Protein AF-A0AAR5P9Z9-F1 (afdb_monomer_lite)

pLDDT: mean 75.35, std 12.44, range [39.78, 94.0]

Radius of gyration: 31.24 Å; chains: 1; bounding box: 75×23×74 Å

Sequence (80 aa):
MKFYSPAIRRLLNRWPGQKTFGVYRFLPVFFVLGAALEFSMINWRVGEVNFYNTFKQRQAQQIVQQKLLEELETNKENAL

InterPro domains:
  IPR028183 Ubiquinol-cytochrome-c reductase complex assembly factor 5 [PF15114] (4-68)
  IPR028183 Ubiquinol-cytochrome-c reductase complex assembly factor 5 [PTHR35250] (3-77)

Structure (mmCIF, N/CA/C/O backbone):
data_AF-A0AAR5P9Z9-F1
#
_entry.id   AF-A0AAR5P9Z9-F1
#
loop_
_atom_site.group_PDB
_atom_site.id
_atom_site.type_symbol
_atom_site.label_atom_id
_atom_site.label_alt_id
_atom_site.label_comp_id
_atom_site.label_asym_id
_atom_site.label_entity_id
_atom_site.label_seq_id
_atom_site.pdbx_PDB_ins_code
_atom_site.Cartn_x
_atom_site.Cartn_y
_atom_site.Cartn_z
_atom_site.occupancy
_atom_site.B_iso_or_equiv
_atom_site.auth_seq_id
_atom_site.auth_comp_id
_atom_site.auth_asym_id
_atom_site.auth_atom_id
_atom_site.pdbx_PDB_model_num
ATOM 1 N N . MET A 1 1 ? 30.341 -14.270 -10.907 1.00 39.78 1 MET A N 1
ATOM 2 C CA . MET A 1 1 ? 29.096 -14.992 -11.255 1.00 39.78 1 MET A CA 1
ATOM 3 C C . MET A 1 1 ? 27.932 -14.014 -11.228 1.00 39.78 1 MET A C 1
ATOM 5 O O . MET A 1 1 ? 27.677 -13.422 -10.191 1.00 39.78 1 MET A O 1
ATOM 9 N N . LYS A 1 2 ? 27.280 -13.765 -12.367 1.00 53.38 2 LYS A N 1
ATOM 10 C CA . LYS A 1 2 ? 26.135 -12.851 -12.465 1.00 53.38 2 LYS A CA 1
ATOM 11 C C . LYS A 1 2 ? 24.878 -13.695 -12.700 1.00 53.38 2 LYS A C 1
ATOM 13 O O . LYS A 1 2 ? 24.564 -14.015 -13.840 1.00 53.38 2 LYS A O 1
ATOM 18 N N . PHE A 1 3 ? 24.194 -14.081 -11.623 1.00 51.53 3 PHE A N 1
ATOM 19 C CA . PHE A 1 3 ? 22.939 -14.842 -11.658 1.00 51.53 3 PHE A CA 1
ATOM 20 C C . PHE A 1 3 ? 21.768 -13.943 -12.088 1.00 51.53 3 PHE A C 1
ATOM 22 O O . PHE A 1 3 ? 20.845 -13.682 -11.324 1.00 51.53 3 PHE A O 1
ATOM 29 N N . TYR A 1 4 ? 21.810 -13.413 -13.310 1.00 63.25 4 TYR A N 1
ATOM 30 C CA . TYR A 1 4 ? 20.634 -12.774 -13.893 1.00 63.25 4 TYR A CA 1
ATOM 31 C C . TYR A 1 4 ? 19.834 -13.856 -14.596 1.00 63.25 4 TYR A C 1
ATOM 33 O O . TYR A 1 4 ? 20.240 -14.341 -15.652 1.00 63.25 4 TYR A O 1
ATOM 41 N N . SER A 1 5 ? 18.698 -14.235 -14.007 1.00 77.94 5 SER A N 1
ATOM 42 C CA . SER A 1 5 ? 17.737 -15.100 -14.687 1.00 77.94 5 SER A CA 1
ATOM 43 C C . SER A 1 5 ? 17.412 -14.487 -16.058 1.00 77.94 5 SER A C 1
ATOM 45 O O . SER A 1 5 ? 17.018 -13.313 -16.132 1.00 77.94 5 SER A O 1
ATOM 47 N N . PRO A 1 6 ? 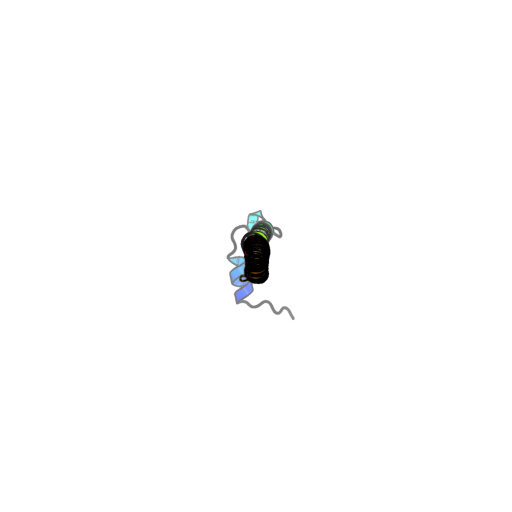17.583 -15.235 -17.164 1.00 78.12 6 PRO A N 1
ATOM 48 C CA . PRO A 1 6 ? 17.332 -14.717 -18.505 1.00 78.12 6 PRO A CA 1
ATOM 49 C C . PRO A 1 6 ? 15.872 -14.281 -18.677 1.00 78.12 6 PRO A C 1
ATOM 51 O O . PRO A 1 6 ? 15.596 -13.368 -19.455 1.00 78.12 6 PRO A O 1
ATOM 54 N N . ALA A 1 7 ? 14.950 -14.865 -17.904 1.00 77.75 7 ALA A N 1
ATOM 55 C CA . ALA A 1 7 ? 13.551 -14.460 -17.859 1.00 77.75 7 ALA A CA 1
ATOM 56 C C . ALA A 1 7 ? 13.382 -13.043 -17.285 1.00 77.75 7 ALA A C 1
ATOM 58 O O . ALA A 1 7 ? 12.738 -12.203 -17.913 1.00 77.75 7 ALA A O 1
ATOM 59 N N . ILE A 1 8 ? 14.039 -12.744 -16.157 1.00 74.50 8 ILE A N 1
ATOM 60 C CA . ILE A 1 8 ? 14.001 -11.415 -15.522 1.00 74.50 8 ILE A CA 1
ATOM 61 C C . ILE A 1 8 ? 14.574 -10.363 -16.474 1.00 74.50 8 ILE A C 1
ATOM 63 O O . ILE A 1 8 ? 13.987 -9.300 -16.657 1.00 74.50 8 ILE A O 1
ATOM 67 N N . ARG A 1 9 ? 15.686 -10.674 -17.153 1.00 75.81 9 ARG A N 1
ATOM 68 C CA . ARG A 1 9 ? 16.312 -9.752 -18.111 1.00 75.81 9 ARG A CA 1
ATOM 69 C C . ARG A 1 9 ? 15.418 -9.466 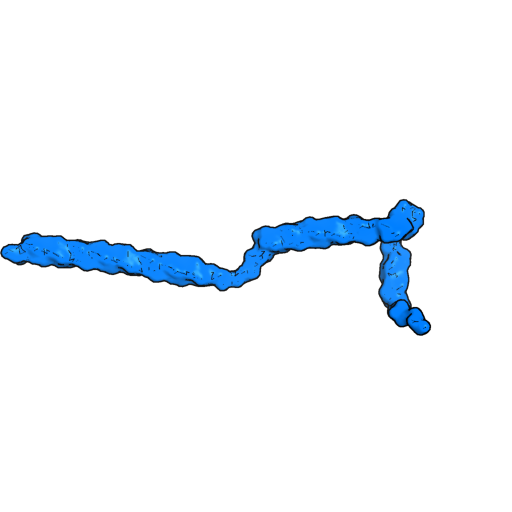-19.322 1.00 75.81 9 ARG A C 1
ATOM 71 O O . ARG A 1 9 ? 15.348 -8.320 -19.759 1.00 75.81 9 ARG A O 1
ATOM 78 N N . ARG A 1 10 ? 14.727 -10.479 -19.859 1.00 78.31 10 ARG A N 1
ATOM 79 C CA . ARG A 1 10 ? 13.768 -10.295 -20.965 1.00 78.31 10 ARG A CA 1
ATOM 80 C C . ARG A 1 10 ? 12.578 -9.438 -20.542 1.00 78.31 10 ARG A C 1
ATOM 82 O O . ARG A 1 10 ? 12.187 -8.559 -21.303 1.00 78.31 10 ARG A O 1
ATOM 89 N N . LEU A 1 11 ? 12.052 -9.655 -19.337 1.00 76.19 11 LEU A N 1
ATOM 90 C CA . LEU A 1 11 ? 10.951 -8.861 -18.792 1.00 76.19 11 LEU A CA 1
ATOM 91 C C . LEU A 1 11 ? 11.367 -7.392 -18.604 1.00 76.19 11 LEU A C 1
ATOM 93 O O . LEU A 1 11 ? 10.667 -6.488 -19.050 1.00 76.19 11 LEU A O 1
ATOM 97 N N . LEU A 1 12 ? 12.557 -7.156 -18.042 1.00 73.81 12 LEU A N 1
ATOM 98 C CA . LEU A 1 12 ? 13.094 -5.813 -17.798 1.00 73.81 12 LEU A CA 1
ATOM 99 C C . LEU A 1 12 ? 13.399 -5.032 -19.086 1.00 73.81 12 LEU A C 1
ATOM 101 O O . LEU A 1 12 ? 13.264 -3.811 -19.115 1.00 73.81 12 LEU A O 1
ATOM 105 N N . ASN A 1 13 ? 13.821 -5.729 -20.144 1.00 72.56 13 ASN A N 1
ATOM 106 C CA . ASN A 1 13 ? 14.089 -5.134 -21.458 1.00 72.56 13 ASN A CA 1
ATOM 107 C C . ASN A 1 13 ? 12.809 -4.833 -22.250 1.00 72.56 13 ASN A C 1
ATOM 109 O O . ASN A 1 13 ? 12.843 -4.036 -23.182 1.00 72.56 13 ASN A O 1
ATOM 113 N N . ARG A 1 14 ? 11.685 -5.469 -21.902 1.00 76.31 14 ARG A N 1
ATOM 114 C CA . ARG A 1 14 ? 10.382 -5.210 -22.528 1.00 76.31 14 ARG A CA 1
ATOM 115 C C . ARG A 1 14 ? 9.686 -3.981 -21.933 1.00 76.31 14 ARG A C 1
ATOM 117 O O . ARG A 1 14 ? 8.652 -3.565 -22.446 1.00 76.31 14 ARG A O 1
ATOM 124 N N . TRP A 1 15 ? 10.253 -3.398 -20.876 1.00 70.44 15 TRP A N 1
ATOM 125 C CA . TRP A 1 15 ? 9.704 -2.221 -20.218 1.00 70.44 15 TRP A CA 1
ATOM 126 C C . TRP A 1 15 ? 9.891 -0.964 -21.090 1.00 70.44 15 TRP A C 1
ATOM 128 O O . TRP A 1 15 ? 11.034 -0.593 -21.391 1.00 70.44 15 TRP A O 1
ATOM 138 N N . PRO A 1 16 ? 8.805 -0.282 -21.496 1.00 67.94 16 PRO A N 1
ATOM 139 C CA . PRO A 1 16 ? 8.899 0.961 -22.256 1.00 67.94 16 PRO A CA 1
ATOM 140 C C . PRO A 1 16 ? 9.540 2.068 -21.405 1.00 67.94 16 PRO A C 1
ATOM 142 O O . PRO A 1 16 ? 9.323 2.146 -20.200 1.00 67.94 16 PRO A O 1
ATOM 145 N N . GLY A 1 17 ? 10.357 2.928 -22.019 1.00 66.62 17 GLY A N 1
ATOM 146 C CA . GLY A 1 17 ? 11.030 4.032 -21.316 1.00 66.62 17 GLY A CA 1
ATOM 147 C C . GLY A 1 17 ? 12.498 3.790 -20.954 1.00 66.62 17 GLY A C 1
ATOM 148 O O . GLY A 1 17 ? 13.129 4.683 -20.401 1.00 66.62 17 GLY A O 1
ATOM 149 N N . GLN A 1 18 ? 13.099 2.653 -21.332 1.00 65.38 18 GLN A N 1
ATOM 150 C CA . GLN A 1 18 ? 14.542 2.423 -21.139 1.00 65.38 18 GLN A CA 1
ATOM 151 C C . GLN A 1 18 ? 15.423 3.482 -21.835 1.00 65.38 18 GLN A C 1
ATOM 153 O O . GLN A 1 18 ? 16.476 3.830 -21.307 1.00 65.38 18 GLN A O 1
ATOM 158 N N . LYS A 1 19 ? 14.994 4.012 -22.992 1.00 64.12 19 LYS A N 1
ATOM 159 C CA . LYS A 1 19 ? 15.729 5.054 -23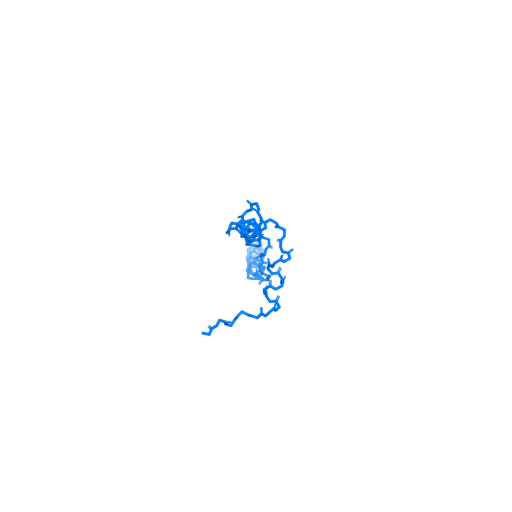.735 1.00 64.12 19 LYS A CA 1
ATOM 160 C C . LYS A 1 19 ? 15.562 6.466 -23.158 1.00 64.12 19 LYS A C 1
ATOM 162 O O . LYS A 1 19 ? 16.497 7.246 -23.252 1.00 64.12 19 LYS A O 1
ATOM 167 N N . THR A 1 20 ? 14.408 6.786 -22.569 1.00 70.06 20 THR A N 1
ATOM 168 C CA . THR A 1 20 ? 14.072 8.158 -22.136 1.00 70.06 20 THR A CA 1
ATOM 169 C C . THR A 1 20 ? 14.214 8.360 -20.625 1.00 70.06 20 THR A C 1
ATOM 171 O O . THR A 1 20 ? 14.618 9.428 -20.189 1.00 70.06 20 THR A O 1
ATOM 174 N N . PHE A 1 21 ? 13.929 7.332 -19.818 1.00 68.06 21 PHE A N 1
ATOM 175 C CA . PHE A 1 21 ? 13.945 7.393 -18.349 1.00 68.06 21 PHE A CA 1
ATOM 176 C C . PHE A 1 21 ? 15.139 6.663 -17.710 1.00 68.06 21 PHE A C 1
ATOM 178 O O . PHE A 1 21 ? 15.329 6.750 -16.498 1.00 68.06 21 PHE A O 1
ATOM 185 N N . GLY A 1 22 ? 15.969 5.964 -18.496 1.00 73.88 22 GLY A N 1
ATOM 186 C CA . GLY A 1 22 ? 17.238 5.382 -18.042 1.00 73.88 22 GLY A CA 1
ATOM 187 C C . GLY A 1 22 ? 17.120 4.569 -16.743 1.00 73.88 22 GLY A C 1
ATOM 188 O O . GLY A 1 22 ? 16.355 3.605 -16.662 1.00 73.88 22 GLY A O 1
ATOM 189 N N . VAL A 1 23 ? 17.888 4.959 -15.718 1.00 73.00 23 VAL A N 1
ATOM 190 C CA . VAL A 1 23 ? 17.894 4.331 -14.379 1.00 73.00 23 VAL A CA 1
ATOM 191 C C . VAL A 1 23 ? 16.571 4.561 -13.626 1.00 73.00 23 VAL A C 1
ATOM 193 O O . VAL A 1 23 ? 16.141 3.689 -12.873 1.00 73.00 23 VAL A O 1
ATOM 196 N N . TYR A 1 24 ? 15.868 5.666 -13.895 1.00 78.81 24 TYR A N 1
ATOM 197 C CA . TYR A 1 24 ? 14.631 6.076 -13.213 1.00 78.81 24 TYR A CA 1
ATOM 198 C C . TYR A 1 24 ? 13.349 5.447 -13.779 1.00 78.81 24 TYR A C 1
ATOM 200 O O . TYR A 1 24 ? 12.254 5.773 -13.333 1.00 78.81 24 TYR A O 1
ATOM 208 N N . ARG A 1 25 ? 13.443 4.499 -14.719 1.00 78.75 25 ARG A N 1
ATOM 209 C CA . ARG A 1 25 ? 12.282 3.797 -15.310 1.00 78.75 25 ARG A CA 1
ATOM 210 C C . ARG A 1 25 ? 11.359 3.099 -14.301 1.00 78.75 25 ARG A C 1
ATOM 212 O O . ARG A 1 25 ? 10.202 2.848 -14.613 1.00 78.75 25 ARG A O 1
ATOM 219 N N . PHE A 1 26 ? 11.863 2.782 -13.108 1.00 82.00 26 PHE A N 1
ATOM 220 C CA . PHE A 1 26 ? 11.079 2.159 -12.037 1.00 82.00 26 PHE A CA 1
ATOM 221 C C . PHE A 1 26 ? 10.445 3.173 -11.086 1.00 82.00 26 PHE A C 1
ATOM 223 O O . PHE A 1 26 ? 9.591 2.793 -10.293 1.00 82.00 26 PHE A O 1
ATOM 230 N N . LEU A 1 27 ? 10.816 4.453 -11.171 1.00 85.50 27 LEU A N 1
ATOM 231 C CA . LEU A 1 27 ? 10.276 5.500 -10.308 1.00 85.50 27 LEU A CA 1
ATOM 232 C C . LEU A 1 27 ? 8.738 5.568 -10.362 1.00 85.50 27 LEU A C 1
ATOM 234 O O . LEU A 1 27 ? 8.128 5.570 -9.294 1.00 85.50 27 LEU A O 1
ATOM 238 N N . PRO A 1 28 ? 8.081 5.513 -11.543 1.00 84.75 28 PRO A N 1
ATOM 239 C CA . PRO A 1 28 ? 6.619 5.505 -11.598 1.00 84.75 28 PRO A CA 1
ATOM 240 C C . PRO A 1 28 ? 6.008 4.270 -10.925 1.00 84.75 28 PRO A C 1
ATOM 242 O O . PRO A 1 28 ? 4.943 4.352 -10.328 1.00 84.75 28 PRO A O 1
ATOM 245 N N . VAL A 1 29 ? 6.695 3.126 -10.981 1.00 86.19 29 VAL A N 1
ATOM 246 C CA . VAL A 1 29 ? 6.239 1.875 -10.358 1.00 86.19 29 VAL A CA 1
ATOM 247 C C . VAL A 1 29 ? 6.284 1.988 -8.843 1.00 86.19 29 VAL A C 1
ATOM 249 O O . VAL A 1 29 ? 5.318 1.625 -8.182 1.00 86.19 29 VAL A O 1
ATOM 252 N N . PHE A 1 30 ? 7.379 2.521 -8.295 1.00 89.19 30 PHE A N 1
ATOM 253 C CA . PHE A 1 30 ? 7.509 2.764 -6.859 1.00 89.19 30 PHE A CA 1
ATOM 254 C C . PHE A 1 30 ? 6.511 3.810 -6.361 1.00 89.19 30 PHE A C 1
ATOM 256 O O . PHE A 1 30 ? 5.975 3.650 -5.270 1.00 89.19 30 PHE A O 1
ATOM 263 N N . PHE A 1 31 ? 6.212 4.831 -7.167 1.00 91.00 31 PHE A N 1
ATOM 264 C CA . PHE A 1 31 ? 5.189 5.823 -6.841 1.00 91.00 31 PHE A CA 1
ATOM 265 C C . PHE A 1 31 ? 3.795 5.194 -6.752 1.00 91.00 31 PHE A C 1
ATOM 267 O O . PHE A 1 31 ? 3.104 5.357 -5.750 1.00 91.00 31 PHE A O 1
ATOM 274 N N . VAL A 1 32 ? 3.406 4.411 -7.763 1.00 93.75 32 VAL A N 1
ATOM 275 C CA . VAL A 1 32 ? 2.122 3.695 -7.760 1.00 93.75 32 VAL A CA 1
ATOM 276 C C . VAL A 1 32 ? 2.067 2.666 -6.633 1.00 93.75 32 VAL A C 1
ATOM 278 O O . VAL A 1 32 ? 1.031 2.539 -5.995 1.00 93.75 32 VAL A O 1
ATOM 281 N N . LEU A 1 33 ? 3.166 1.964 -6.341 1.00 94.00 33 LEU A N 1
ATOM 282 C CA . LEU A 1 33 ? 3.250 1.049 -5.198 1.00 94.00 33 LEU A CA 1
ATOM 283 C C . LEU A 1 33 ? 3.089 1.771 -3.860 1.00 94.00 33 LEU A C 1
ATOM 285 O O . LEU A 1 33 ? 2.385 1.259 -2.999 1.00 94.00 33 LEU A O 1
ATOM 289 N N . GLY A 1 34 ? 3.712 2.938 -3.685 1.00 92.00 34 GLY A N 1
ATOM 290 C CA . GLY A 1 34 ? 3.553 3.763 -2.487 1.00 92.00 34 GLY A CA 1
ATOM 291 C C . GLY A 1 34 ? 2.107 4.217 -2.311 1.00 92.00 34 GLY A C 1
ATOM 292 O O . GLY A 1 34 ? 1.513 3.964 -1.269 1.00 92.00 34 GLY A O 1
ATOM 293 N N . ALA A 1 35 ? 1.503 4.761 -3.370 1.00 94.00 35 ALA A N 1
ATOM 294 C CA . ALA A 1 35 ? 0.094 5.151 -3.370 1.00 94.00 35 ALA A CA 1
ATOM 295 C C . ALA A 1 35 ? -0.843 3.956 -3.121 1.00 94.00 35 ALA A C 1
ATOM 297 O O . ALA A 1 35 ? -1.810 4.067 -2.373 1.00 94.00 35 ALA A O 1
ATOM 298 N N . ALA A 1 36 ? -0.552 2.793 -3.708 1.00 93.44 36 ALA A N 1
ATOM 299 C CA . ALA A 1 36 ? -1.307 1.566 -3.477 1.00 93.44 36 ALA A CA 1
ATOM 300 C C . ALA A 1 36 ? -1.136 1.051 -2.045 1.00 93.44 36 ALA A C 1
ATOM 302 O O . ALA A 1 36 ? -2.082 0.503 -1.492 1.00 93.44 36 ALA A O 1
ATOM 303 N N . LEU A 1 37 ? 0.038 1.227 -1.436 1.00 91.06 37 LEU A N 1
ATOM 304 C CA . LEU A 1 37 ? 0.290 0.866 -0.046 1.00 91.06 37 LEU A CA 1
ATOM 305 C C . LEU A 1 37 ? -0.455 1.802 0.903 1.00 91.06 37 LEU A C 1
ATOM 307 O O . LEU A 1 37 ? -1.102 1.307 1.815 1.00 91.06 37 LEU A O 1
ATOM 311 N N . GLU A 1 38 ? -0.442 3.112 0.667 1.00 87.88 38 GLU A N 1
ATOM 312 C CA . GLU A 1 38 ? -1.244 4.078 1.430 1.00 87.88 38 GLU A CA 1
ATOM 313 C C . GLU A 1 38 ? -2.744 3.797 1.285 1.00 87.88 38 GLU A C 1
ATOM 315 O O . GLU A 1 38 ? -3.470 3.707 2.276 1.00 87.88 38 GLU A O 1
ATOM 320 N N . PHE A 1 39 ? -3.207 3.566 0.054 1.00 88.88 39 PHE A N 1
ATOM 321 C CA . PHE A 1 39 ? -4.588 3.182 -0.218 1.00 88.88 39 PHE A CA 1
ATOM 322 C C . PHE A 1 39 ? -4.945 1.851 0.444 1.00 88.88 39 PHE A C 1
ATOM 324 O O . PHE A 1 39 ? -6.028 1.710 1.007 1.00 88.88 39 PHE A O 1
ATOM 331 N N . SER A 1 40 ? -4.028 0.884 0.421 1.00 86.56 40 SER A N 1
ATOM 332 C CA . SER A 1 40 ? -4.177 -0.378 1.132 1.00 86.56 40 SER A CA 1
ATOM 333 C C . SER A 1 40 ? -4.248 -0.115 2.629 1.00 86.56 40 SER A C 1
ATOM 335 O O . SER A 1 40 ? -5.225 -0.494 3.232 1.00 86.56 40 SER A O 1
ATOM 337 N N . MET A 1 41 ? -3.352 0.639 3.259 1.00 84.19 41 MET A N 1
ATOM 338 C CA . MET A 1 41 ? -3.461 0.938 4.695 1.00 84.19 41 MET A CA 1
ATOM 339 C C . MET A 1 41 ? -4.822 1.540 5.092 1.00 84.19 41 MET A C 1
ATOM 341 O O . MET A 1 41 ? -5.343 1.215 6.158 1.00 84.19 41 MET A O 1
ATOM 345 N N . ILE A 1 42 ? -5.417 2.377 4.236 1.00 77.81 42 ILE A N 1
ATOM 346 C CA . 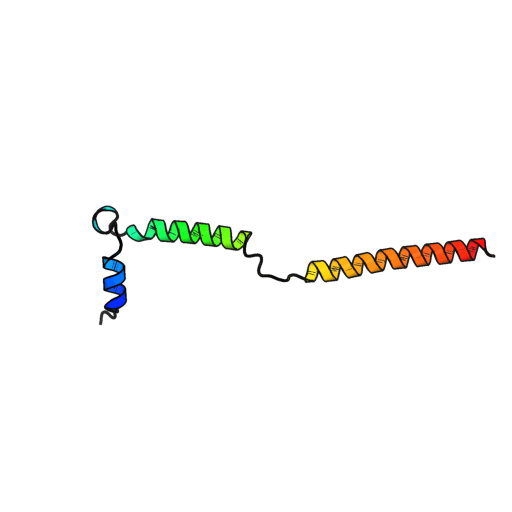ILE A 1 42 ? -6.737 2.983 4.470 1.00 77.81 42 ILE A CA 1
ATOM 347 C C . ILE A 1 42 ? -7.879 1.979 4.233 1.00 77.81 42 ILE A C 1
ATOM 349 O O . ILE A 1 42 ? -8.818 1.900 5.028 1.00 77.81 42 ILE A O 1
ATOM 353 N N . ASN A 1 43 ? -7.825 1.226 3.132 1.00 75.88 43 ASN A N 1
ATOM 354 C CA . ASN A 1 43 ? -8.924 0.377 2.664 1.00 75.88 43 ASN A CA 1
ATOM 355 C C . ASN A 1 43 ? -8.829 -1.072 3.176 1.00 75.88 43 ASN A C 1
ATOM 357 O O . ASN A 1 43 ? -9.829 -1.705 3.506 1.00 75.88 43 ASN A O 1
ATOM 361 N N . TRP A 1 44 ? -7.608 -1.581 3.301 1.00 64.31 44 TRP A N 1
ATOM 362 C CA . TRP A 1 44 ? -7.193 -2.811 3.975 1.00 64.31 44 TRP A CA 1
ATOM 363 C C . TRP A 1 44 ? -7.273 -2.627 5.493 1.00 64.31 44 TRP A C 1
ATOM 365 O O . TRP A 1 44 ? -6.317 -2.814 6.249 1.00 64.31 44 TRP A O 1
ATOM 375 N N . ARG A 1 45 ? -8.479 -2.326 5.972 1.00 64.06 45 ARG A N 1
ATOM 376 C CA . ARG A 1 45 ? -8.894 -2.789 7.291 1.00 64.06 45 ARG A CA 1
ATOM 377 C C . ARG A 1 45 ? -8.899 -4.314 7.213 1.00 64.06 45 ARG A C 1
ATOM 379 O O . ARG A 1 45 ? -9.907 -4.897 6.821 1.00 64.06 45 ARG A O 1
ATOM 386 N N . VAL A 1 46 ? -7.753 -4.942 7.519 1.00 52.44 46 VAL A N 1
ATOM 387 C CA . VAL A 1 46 ? -7.655 -6.391 7.758 1.00 52.44 46 VAL A CA 1
ATOM 388 C C . VAL A 1 46 ? -8.848 -6.759 8.629 1.00 52.44 46 VAL A C 1
ATOM 390 O O . VAL A 1 46 ? -9.053 -6.156 9.683 1.00 52.44 46 VAL A O 1
ATOM 393 N N . GLY A 1 47 ? -9.671 -7.657 8.100 1.00 52.16 47 GLY A N 1
ATOM 394 C CA . GLY A 1 47 ? -10.997 -7.972 8.596 1.00 52.16 47 GLY A CA 1
ATOM 395 C C . GLY A 1 47 ? -11.077 -8.291 10.087 1.00 52.16 47 GLY A C 1
ATOM 396 O O . GLY A 1 47 ? -10.100 -8.615 10.753 1.00 52.16 47 GLY A O 1
ATOM 397 N N . GLU A 1 48 ? -12.309 -8.210 10.584 1.00 50.47 48 GLU A N 1
ATOM 398 C CA . GLU A 1 48 ? -12.718 -8.761 11.874 1.00 50.47 48 GLU A CA 1
ATOM 399 C C . GLU A 1 48 ? -11.926 -8.308 13.110 1.00 50.47 48 GLU A C 1
ATOM 401 O O . GLU A 1 48 ? -11.667 -9.099 14.014 1.00 50.47 48 GLU A O 1
ATOM 406 N N . VAL A 1 49 ? -11.737 -7.003 13.320 1.00 53.06 49 VAL A N 1
ATOM 407 C CA . VAL A 1 49 ? -11.786 -6.517 14.717 1.00 53.06 49 VAL A CA 1
ATOM 408 C C . VAL A 1 49 ? -13.236 -6.520 15.207 1.00 53.06 49 VAL A C 1
ATOM 410 O O . VAL A 1 49 ? -13.799 -5.513 15.636 1.00 53.06 49 VAL A O 1
ATOM 413 N N . ASN A 1 50 ? -13.834 -7.714 15.200 1.00 54.44 50 ASN A N 1
ATOM 414 C CA . ASN A 1 50 ? -15.038 -8.060 15.943 1.00 54.44 50 ASN A CA 1
ATOM 415 C C . ASN A 1 50 ? -14.868 -7.811 17.454 1.00 54.44 50 ASN A C 1
ATOM 417 O O . ASN A 1 50 ? -15.848 -7.910 18.185 1.00 54.44 50 ASN A O 1
ATOM 421 N N . PHE A 1 51 ? -13.674 -7.415 17.921 1.00 55.06 51 PHE A N 1
ATOM 422 C CA . PHE A 1 51 ? -13.439 -6.819 19.238 1.00 55.06 51 PHE A CA 1
ATOM 423 C C . PHE A 1 51 ? -14.412 -5.677 19.554 1.00 55.06 51 PHE A C 1
ATOM 425 O O . PHE A 1 51 ? -14.982 -5.648 20.639 1.00 55.06 51 PHE A O 1
ATOM 432 N N . TYR A 1 52 ? -14.662 -4.756 18.615 1.00 55.09 52 TYR A N 1
ATOM 433 C CA . TYR A 1 52 ? -15.565 -3.629 18.889 1.00 55.09 52 TYR A CA 1
ATOM 434 C C . TYR A 1 52 ? -17.038 -4.046 18.889 1.00 55.09 52 TYR A C 1
ATOM 436 O O . TY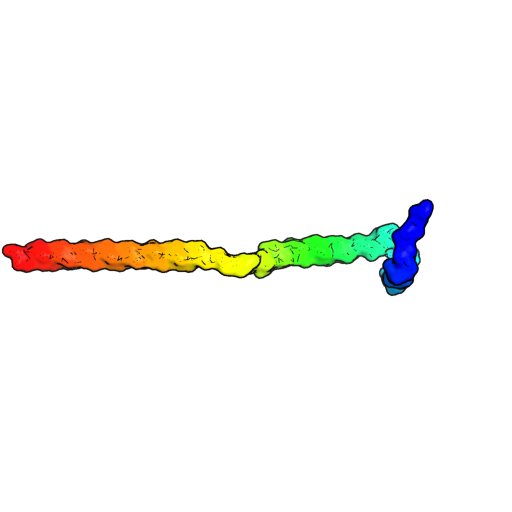R A 1 52 ? -17.821 -3.524 19.677 1.00 55.09 52 TYR A O 1
ATOM 444 N N . ASN A 1 53 ? -17.410 -5.005 18.038 1.00 62.06 53 ASN A N 1
ATOM 445 C CA . ASN A 1 53 ? -18.774 -5.528 17.977 1.00 62.06 53 ASN A CA 1
ATOM 446 C C . ASN A 1 53 ? -19.117 -6.311 19.250 1.00 62.06 53 ASN A C 1
ATOM 448 O O . ASN A 1 53 ? -20.143 -6.042 19.870 1.00 62.06 53 ASN A O 1
ATOM 452 N N . THR A 1 54 ? -18.226 -7.201 19.703 1.00 63.56 54 THR A N 1
ATOM 453 C CA . THR A 1 54 ? -18.405 -7.930 20.972 1.00 63.56 54 THR A CA 1
ATOM 454 C C . THR A 1 54 ? -18.349 -7.011 22.190 1.00 63.56 54 THR A C 1
ATOM 456 O O . THR A 1 54 ? -19.153 -7.174 23.109 1.00 63.56 54 THR A O 1
ATOM 459 N N . PHE A 1 55 ? -17.467 -6.007 22.198 1.00 64.56 55 PHE A N 1
ATOM 460 C CA . PHE A 1 55 ? -17.414 -5.026 23.284 1.00 64.56 55 PHE A CA 1
ATOM 461 C C . PHE A 1 55 ? -18.680 -4.155 23.346 1.00 64.56 55 PHE A C 1
ATOM 463 O O . PHE A 1 55 ? -19.278 -4.024 24.415 1.00 64.56 55 PHE A O 1
ATOM 470 N N . LYS A 1 56 ? -19.155 -3.627 22.207 1.00 67.50 56 LYS A N 1
ATOM 471 C CA . LYS A 1 56 ? -20.410 -2.855 22.147 1.00 67.50 56 LYS A CA 1
ATOM 472 C C . LYS A 1 56 ? -21.623 -3.693 22.539 1.00 67.50 56 LYS A C 1
ATOM 474 O O . LYS A 1 56 ? -22.501 -3.187 23.232 1.00 67.50 56 LYS A O 1
ATOM 479 N N . GLN A 1 57 ? -21.665 -4.964 22.141 1.00 72.81 57 GLN A N 1
ATOM 480 C CA . GLN A 1 57 ? -22.761 -5.860 22.503 1.00 72.81 57 GLN A CA 1
ATOM 481 C C . GLN A 1 57 ? -22.824 -6.096 24.020 1.00 72.81 57 GLN A C 1
ATOM 483 O O . GLN A 1 57 ? -23.910 -6.037 24.595 1.00 72.81 57 GLN A O 1
ATOM 488 N N . ARG A 1 58 ? -21.676 -6.284 24.689 1.00 74.62 58 ARG A N 1
ATOM 489 C CA . ARG A 1 58 ? -21.621 -6.424 26.156 1.00 74.62 58 ARG A CA 1
ATOM 490 C C . ARG A 1 58 ? -22.017 -5.140 26.890 1.00 74.62 58 ARG A C 1
ATOM 492 O O . ARG A 1 58 ? -22.765 -5.220 27.859 1.00 74.62 58 ARG A O 1
ATOM 499 N N . GLN A 1 59 ? -21.582 -3.971 26.413 1.00 76.56 59 GLN A N 1
ATOM 500 C CA . GLN A 1 59 ? -22.000 -2.685 26.992 1.00 76.56 59 GLN A CA 1
ATOM 501 C C . GLN A 1 59 ? -23.511 -2.461 26.874 1.00 76.56 59 GLN A C 1
ATOM 503 O O . GLN A 1 59 ? -24.154 -2.065 27.843 1.00 76.56 59 GLN A O 1
ATOM 508 N N . ALA A 1 60 ? -24.091 -2.755 25.708 1.00 76.25 60 ALA A N 1
ATOM 509 C CA . ALA A 1 60 ? -25.531 -2.628 25.509 1.00 76.25 60 ALA A CA 1
ATOM 510 C C . ALA A 1 60 ? -26.319 -3.533 26.474 1.00 76.25 60 ALA A C 1
ATOM 512 O O . ALA A 1 60 ? -27.299 -3.089 27.067 1.00 76.25 60 ALA A O 1
ATOM 513 N N . GLN A 1 61 ? -25.863 -4.773 26.688 1.00 79.62 61 GLN A N 1
ATOM 514 C CA . GLN A 1 61 ? -26.489 -5.701 27.636 1.00 79.62 61 GLN A CA 1
ATOM 515 C C . GLN A 1 61 ? -26.414 -5.211 29.090 1.00 79.62 61 GLN A C 1
ATOM 517 O O . GLN A 1 61 ? -27.405 -5.325 29.810 1.00 79.62 61 GLN A O 1
ATOM 522 N N . GLN A 1 62 ? -25.285 -4.632 29.514 1.00 81.81 62 GLN A N 1
ATOM 523 C CA . GLN A 1 62 ? -25.138 -4.085 30.870 1.00 81.81 62 GLN A CA 1
ATOM 524 C C . GLN A 1 62 ? -26.097 -2.919 31.136 1.00 81.81 62 GLN A C 1
ATOM 526 O O . GLN A 1 62 ? -26.736 -2.889 32.185 1.00 81.81 62 GLN A O 1
ATOM 531 N N . ILE A 1 63 ? -26.251 -2.002 30.175 1.00 84.00 63 ILE A N 1
ATOM 532 C CA . ILE A 1 63 ? -27.157 -0.850 30.315 1.00 84.00 63 ILE A CA 1
ATOM 533 C C . ILE A 1 63 ? -28.616 -1.311 30.429 1.00 84.00 63 ILE A C 1
ATOM 535 O O . ILE A 1 63 ? -29.362 -0.787 31.252 1.00 84.00 63 ILE A O 1
ATOM 539 N N . VAL A 1 64 ? -29.034 -2.300 29.631 1.00 86.00 64 VAL A N 1
ATOM 540 C CA . VAL A 1 64 ? -30.406 -2.832 29.708 1.00 86.00 64 VAL A CA 1
ATOM 541 C C . VAL A 1 64 ? -30.653 -3.538 31.042 1.00 86.00 64 VAL A C 1
ATOM 543 O O . VAL A 1 64 ? -31.705 -3.330 31.640 1.00 86.00 64 VAL A O 1
ATOM 546 N N . GLN A 1 65 ? -29.697 -4.329 31.541 1.00 84.00 65 GLN A N 1
ATOM 547 C CA . GLN A 1 65 ? -29.856 -5.003 32.834 1.00 84.00 65 GLN A CA 1
ATOM 548 C C . GLN A 1 65 ? -29.938 -4.027 34.010 1.00 84.00 65 GLN A C 1
ATOM 550 O O . GLN A 1 65 ? -30.758 -4.241 34.896 1.00 84.00 65 GLN A O 1
ATOM 555 N N . GLN A 1 66 ? -29.142 -2.953 34.010 1.00 85.44 66 GLN A N 1
ATOM 556 C CA . GLN A 1 66 ? -29.217 -1.929 35.057 1.00 85.44 66 GLN A CA 1
ATOM 557 C C . GLN A 1 66 ? -30.582 -1.243 35.086 1.00 85.44 66 GLN A C 1
ATOM 559 O O . GLN A 1 66 ? -31.181 -1.149 36.150 1.00 85.44 66 GLN A O 1
ATOM 564 N N . LYS A 1 67 ? -31.119 -0.859 33.921 1.00 86.69 67 LYS A N 1
ATOM 565 C CA . LYS A 1 67 ? -32.458 -0.258 33.845 1.00 86.69 67 LYS A CA 1
ATOM 566 C C . LYS A 1 67 ? -33.553 -1.201 34.332 1.00 86.69 67 LYS A C 1
ATOM 568 O O . LYS A 1 67 ? -34.460 -0.766 35.027 1.00 86.69 67 LYS A O 1
ATOM 573 N N . LEU A 1 68 ? -33.453 -2.490 33.995 1.00 87.94 68 LEU A N 1
ATOM 574 C CA . LEU A 1 68 ? -34.414 -3.486 34.465 1.00 87.94 68 LEU A CA 1
ATOM 575 C C . LEU A 1 68 ? -34.350 -3.652 35.989 1.00 87.94 68 LEU A C 1
ATOM 577 O O . LEU A 1 68 ? -35.382 -3.801 36.629 1.00 87.94 68 LEU A O 1
ATOM 581 N N . LEU A 1 69 ? -33.146 -3.644 36.571 1.00 89.00 69 LEU A N 1
ATOM 582 C CA . LEU A 1 69 ? -32.962 -3.731 38.021 1.00 89.00 69 LEU A CA 1
ATOM 583 C C . LEU A 1 69 ? -33.511 -2.488 38.730 1.00 89.00 69 LEU A C 1
ATOM 585 O O . LEU A 1 69 ? -34.258 -2.650 39.688 1.00 89.00 69 LEU A O 1
ATOM 589 N N . GLU A 1 70 ? -33.235 -1.285 38.222 1.00 87.94 70 GLU A N 1
ATOM 590 C CA . GLU A 1 70 ? -33.803 -0.034 38.747 1.00 87.94 70 GLU A CA 1
ATOM 591 C C . GLU A 1 70 ? -35.336 -0.021 38.658 1.00 87.94 70 GLU A C 1
ATOM 593 O O . GLU A 1 70 ? -36.004 0.317 39.633 1.00 87.94 70 GLU A O 1
ATOM 598 N N . GLU A 1 71 ? -35.925 -0.445 37.534 1.00 86.31 71 GLU A N 1
ATOM 599 C CA . GLU A 1 71 ? -37.384 -0.570 37.398 1.00 86.31 71 GLU A CA 1
ATOM 600 C C . GLU A 1 71 ? -37.972 -1.607 38.364 1.00 86.31 71 GLU A C 1
ATOM 602 O O . GLU A 1 71 ? -39.054 -1.396 38.916 1.00 86.31 71 GLU A O 1
ATOM 607 N N . LEU A 1 72 ? -37.276 -2.724 38.596 1.00 88.19 72 LEU A N 1
ATOM 608 C CA . LEU A 1 72 ? -37.708 -3.752 39.545 1.00 88.19 72 LEU A CA 1
ATOM 609 C C . LEU A 1 72 ? -37.592 -3.287 41.001 1.00 88.19 72 LEU A C 1
ATOM 611 O O . LEU A 1 72 ? -38.449 -3.646 41.806 1.00 88.19 72 LEU A O 1
ATOM 615 N N . GLU A 1 73 ? -36.565 -2.516 41.351 1.00 84.75 73 GLU A N 1
ATOM 616 C CA . GLU A 1 73 ? -36.408 -1.922 42.685 1.00 84.75 73 GLU A CA 1
ATOM 617 C C . GLU A 1 73 ? -37.461 -0.839 42.928 1.00 84.75 73 GLU A C 1
ATOM 619 O O . GLU A 1 73 ? -38.165 -0.888 43.936 1.00 84.75 73 GLU A O 1
ATOM 624 N N . THR A 1 74 ? -37.684 0.030 41.941 1.00 83.81 74 THR A N 1
ATOM 625 C CA . THR A 1 74 ? -38.713 1.078 41.995 1.00 83.81 74 THR A CA 1
ATOM 626 C C . THR A 1 74 ? -40.119 0.475 42.110 1.00 83.81 74 THR A C 1
ATOM 628 O O . THR A 1 74 ? -40.934 0.924 42.912 1.00 83.81 74 THR A O 1
ATOM 631 N N . ASN A 1 75 ? -40.425 -0.588 41.355 1.00 83.12 75 ASN A N 1
ATOM 632 C CA . ASN A 1 75 ? -41.718 -1.276 41.458 1.00 83.12 75 ASN A CA 1
ATOM 633 C C . ASN A 1 75 ? -41.902 -2.030 42.780 1.00 83.12 75 ASN A C 1
ATOM 635 O O . ASN A 1 75 ? -43.035 -2.169 43.232 1.00 83.12 75 ASN A O 1
ATOM 639 N N . LYS A 1 76 ? -40.826 -2.528 43.401 1.00 82.31 76 LYS A N 1
ATOM 640 C CA . LYS A 1 76 ? -40.903 -3.172 44.721 1.00 82.31 76 LYS A CA 1
ATOM 641 C C . LYS A 1 76 ? -41.134 -2.162 45.839 1.00 82.31 76 LYS A C 1
ATOM 643 O O . LYS A 1 76 ? -41.927 -2.456 46.724 1.00 82.31 76 LYS A O 1
ATOM 648 N N . GLU A 1 77 ? -40.487 -0.998 45.789 1.00 78.62 77 GLU A N 1
ATOM 649 C CA . GLU A 1 77 ? -40.744 0.090 46.743 1.00 78.62 77 GLU A CA 1
ATOM 650 C C . GLU A 1 77 ? -42.167 0.640 46.616 1.00 78.62 77 GLU A C 1
ATOM 652 O O . GLU A 1 77 ? -42.806 0.895 47.625 1.00 78.62 77 GLU A O 1
ATOM 657 N N . ASN A 1 78 ? -42.699 0.749 45.396 1.00 76.00 78 ASN A N 1
ATOM 658 C CA . ASN A 1 78 ? -44.076 1.204 45.171 1.00 76.00 78 ASN A CA 1
ATOM 659 C C . ASN A 1 78 ? -45.154 0.158 45.531 1.00 76.00 78 ASN A C 1
ATOM 661 O O . ASN A 1 78 ? -46.338 0.494 45.558 1.00 76.00 78 ASN A O 1
ATOM 665 N N . ALA A 1 79 ? -44.774 -1.108 45.736 1.00 72.06 79 ALA A N 1
ATOM 666 C CA . ALA A 1 79 ? -45.684 -2.213 46.056 1.00 72.06 79 ALA A CA 1
ATOM 667 C C . ALA A 1 79 ? -45.705 -2.593 47.552 1.00 72.06 79 ALA A C 1
ATOM 669 O O . ALA A 1 79 ? -46.465 -3.491 47.927 1.00 72.06 79 ALA A O 1
ATOM 670 N N . LEU A 1 80 ? -44.876 -1.943 48.377 1.00 57.19 80 LEU A N 1
ATOM 671 C CA . LEU A 1 80 ? -44.846 -2.036 49.843 1.00 57.19 80 LEU A CA 1
ATOM 672 C C . LEU A 1 80 ? -45.566 -0.837 50.472 1.00 57.19 80 LEU A C 1
ATOM 674 O O . LEU A 1 80 ? -46.212 -1.054 51.521 1.00 57.19 80 LEU A O 1
#

Organism: Dendroctonus ponderosae (NCBI:txid77166)

Secondary structure (DSSP, 8-state):
-----HHHHHHHHTSTTTTTTGGGGGHHHHHHHHHHHHHHHHH---S--THHHHHHHHHHHHHHHHHHHHHHHHHHHTT-

Foldseek 3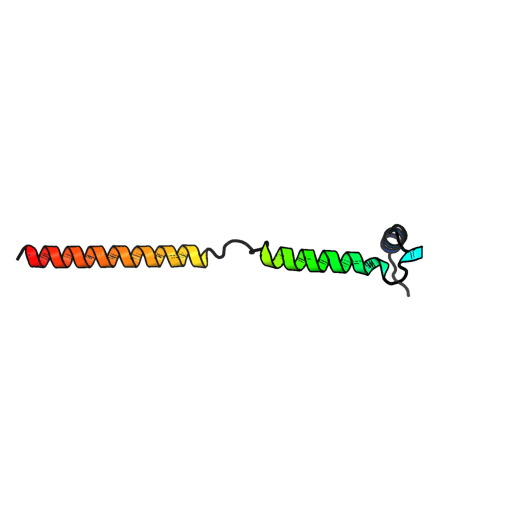Di:
DDPDDVVNVVVVVPQPCCVPCPPCSCVVVVVVVVVVVVVCVVVVPPDDPCVVVVVVVVVVVVVVVVVVVVVVVVVVVVVD